Protein AF-A0A959H2W8-F1 (afdb_monomer)

Foldseek 3Di:
DQDDPDPRALQSLLVVLQVCLVVPAQEDEAEDKFQDHPPLVSNLVSLVVCLVSNHAYEYEQFFAQEADDPRGIPDAQWDDDDVCPVVPDDIDGRPRYAYEWEADPDPDPRGGPNRTHDYPVGHDYYDHFFQDWDADPPRDIGGDGD

Nearest PDB structures (foldseek):
  3vv3-assembly1_A  TM=8.328E-01  e=3.385E-08  Pseudoalteromonas sp. SM9913
  2gko-assembly1_A  TM=7.017E-01  e=6.433E-08  Bacillus subtilis
  8jmw-assembly1_A  TM=7.051E-01  e=5.350E-07  Bacillus amyloliquefaciens
  8xj1-assembly1_A  TM=5.667E-01  e=2.959E-01  Kroppenstedtia eburnea
  5xfm-assembly2_B  TM=5.371E-01  e=4.638E-01  Bacteroides thetaiotaomicron

Sequence (146 aa):
RTVPDGDERDKDVAAAIIYAVDNGASVINMSFGKGASPRKDVVDEAVRYALKNDVLIVHAAGNDNKLISDENNFPTDKFEKRGGFLGLFGPKYAENWIEVGALNWKDDETLVAPFSNYSPDFVDVFAPGMAIYSTTPFNGYENQQG

Structure (mmCIF, N/CA/C/O backbone):
data_AF-A0A959H2W8-F1
#
_entry.id   AF-A0A959H2W8-F1
#
loop_
_atom_site.group_PDB
_atom_site.id
_atom_site.type_symbol
_atom_site.label_atom_id
_atom_site.label_alt_id
_atom_site.label_comp_id
_atom_site.label_asym_id
_atom_site.label_entity_id
_atom_site.label_seq_id
_atom_site.pdbx_PDB_ins_code
_atom_site.Cartn_x
_atom_site.Cartn_y
_atom_site.Cartn_z
_atom_site.occupancy
_atom_site.B_iso_or_equiv
_atom_site.auth_seq_id
_atom_site.auth_comp_id
_atom_site.auth_asym_id
_atom_site.auth_atom_id
_atom_site.pdbx_PDB_model_num
ATOM 1 N N . ARG A 1 1 ? -0.456 18.015 0.174 1.00 49.25 1 ARG A N 1
ATOM 2 C CA . ARG A 1 1 ? 0.281 17.142 -0.771 1.00 49.25 1 ARG A CA 1
ATOM 3 C C . ARG A 1 1 ? 1.200 16.276 0.069 1.00 49.25 1 ARG A C 1
ATOM 5 O O . ARG A 1 1 ? 1.970 16.849 0.823 1.00 49.25 1 ARG A O 1
ATOM 12 N N . THR A 1 2 ? 1.056 14.957 -0.010 1.00 56.50 2 THR A N 1
ATOM 13 C CA . THR A 1 2 ? 1.697 14.010 0.919 1.00 56.50 2 THR A CA 1
ATOM 14 C C . THR A 1 2 ? 3.148 13.683 0.538 1.00 56.50 2 THR A C 1
ATOM 16 O O . THR A 1 2 ? 3.906 13.295 1.411 1.00 56.50 2 THR A O 1
ATOM 19 N N . VAL A 1 3 ? 3.562 13.924 -0.720 1.00 54.53 3 VAL A N 1
ATOM 20 C CA . VAL A 1 3 ? 4.969 13.825 -1.180 1.00 54.53 3 VAL A CA 1
ATOM 21 C C . VAL A 1 3 ? 5.220 14.764 -2.377 1.00 54.53 3 VAL A C 1
ATOM 23 O O . VAL A 1 3 ? 4.337 14.888 -3.246 1.00 54.53 3 VAL A O 1
ATOM 26 N N . PRO A 1 4 ? 6.331 15.542 -2.385 1.00 45.78 4 PRO A N 1
ATOM 27 C CA . PRO A 1 4 ? 7.606 15.013 -2.899 1.00 45.78 4 PRO A CA 1
ATOM 28 C C . PRO A 1 4 ? 8.927 15.495 -2.238 1.00 45.78 4 PRO A C 1
ATOM 30 O O . PRO A 1 4 ? 9.963 15.048 -2.690 1.00 45.78 4 PRO A O 1
ATOM 33 N N . ASP A 1 5 ? 8.947 16.346 -1.201 1.00 51.47 5 ASP A N 1
ATOM 34 C CA . ASP A 1 5 ? 10.211 16.826 -0.576 1.00 51.47 5 ASP A CA 1
ATOM 35 C C . ASP A 1 5 ? 10.036 17.119 0.933 1.00 51.47 5 ASP A C 1
ATOM 37 O O . ASP A 1 5 ? 10.346 18.201 1.442 1.00 51.47 5 ASP 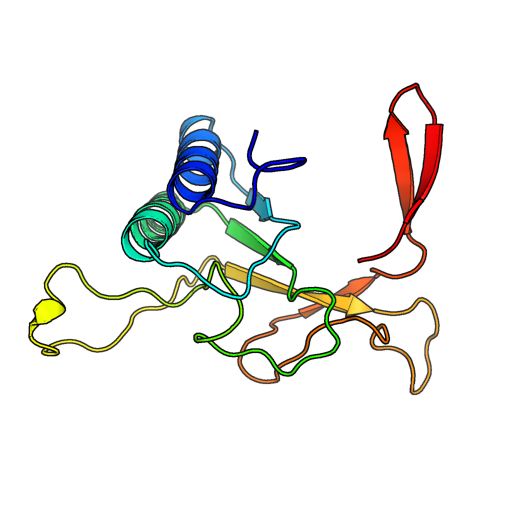A O 1
ATOM 41 N N . GLY A 1 6 ? 9.427 16.179 1.661 1.00 50.50 6 GLY A N 1
ATOM 42 C CA . GLY A 1 6 ? 9.072 16.359 3.071 1.00 50.50 6 GLY A CA 1
ATOM 43 C C . GLY A 1 6 ? 8.408 15.140 3.704 1.00 50.50 6 GLY A C 1
ATOM 44 O O . GLY A 1 6 ? 7.358 15.307 4.323 1.00 50.50 6 GLY A O 1
ATOM 45 N N . ASP A 1 7 ? 9.035 13.976 3.508 1.00 59.25 7 ASP A N 1
ATOM 46 C CA . ASP A 1 7 ? 8.884 12.662 4.159 1.00 59.25 7 ASP A CA 1
ATOM 47 C C . ASP A 1 7 ? 7.569 12.418 4.903 1.00 59.25 7 ASP A C 1
ATOM 49 O O . ASP A 1 7 ? 7.439 12.819 6.062 1.00 59.25 7 ASP A O 1
ATOM 53 N N . GLU A 1 8 ? 6.629 11.760 4.214 1.00 69.81 8 GLU A N 1
ATOM 54 C CA . GLU A 1 8 ? 5.436 11.013 4.656 1.00 69.81 8 GLU A CA 1
ATOM 55 C C . GLU A 1 8 ? 5.044 11.162 6.139 1.00 69.81 8 GLU A C 1
ATOM 57 O O . GLU A 1 8 ? 4.879 10.178 6.875 1.00 69.81 8 GLU A O 1
ATOM 62 N N . ARG A 1 9 ? 4.889 12.394 6.635 1.00 86.81 9 ARG A N 1
ATOM 63 C CA . ARG A 1 9 ? 4.644 12.610 8.065 1.00 86.81 9 ARG A CA 1
ATOM 64 C C . ARG A 1 9 ? 3.293 12.012 8.394 1.00 86.81 9 ARG A C 1
ATOM 66 O O . ARG A 1 9 ? 2.326 12.224 7.669 1.00 86.81 9 ARG A O 1
ATOM 73 N N . ASP A 1 10 ? 3.202 11.334 9.533 1.00 91.00 10 ASP A N 1
ATOM 74 C CA . ASP A 1 10 ? 1.970 10.658 9.959 1.00 91.00 10 ASP A CA 1
ATOM 75 C C . ASP A 1 10 ? 0.739 11.570 9.891 1.00 91.00 10 ASP A C 1
ATOM 77 O O . ASP A 1 10 ? -0.321 11.171 9.422 1.00 91.00 10 ASP A O 1
ATOM 81 N N . LYS A 1 11 ? 0.899 12.841 10.280 1.00 92.25 11 LYS A N 1
ATOM 82 C CA . LYS A 1 11 ? -0.168 13.845 10.206 1.00 92.25 11 LYS A CA 1
ATOM 83 C C . LYS A 1 11 ? -0.639 14.129 8.773 1.00 92.25 11 LYS A C 1
ATOM 85 O O . LYS A 1 11 ? -1.822 14.370 8.566 1.00 92.25 11 LYS A O 1
ATOM 90 N N . ASP A 1 12 ? 0.279 14.139 7.808 1.00 91.94 12 ASP A N 1
ATOM 91 C CA . ASP A 1 12 ? 0.005 14.524 6.424 1.00 91.94 12 ASP A CA 1
ATOM 92 C C . ASP A 1 12 ? -0.616 13.333 5.681 1.00 91.94 12 ASP A C 1
ATOM 94 O O . ASP A 1 12 ? -1.570 13.512 4.925 1.00 91.94 12 ASP A O 1
ATOM 98 N N . VAL A 1 13 ? -0.156 12.112 5.987 1.00 93.62 13 VAL A N 1
ATOM 99 C CA . VAL A 1 13 ? -0.791 10.853 5.566 1.00 93.62 13 VAL A CA 1
ATOM 100 C C . VAL A 1 13 ? -2.222 10.768 6.100 1.00 93.62 13 VAL A C 1
ATOM 102 O O . VAL A 1 13 ? -3.162 10.612 5.322 1.00 93.62 13 VAL A O 1
ATOM 105 N N . ALA A 1 14 ? -2.410 10.946 7.409 1.00 95.38 14 ALA A N 1
ATOM 106 C CA . ALA A 1 14 ? -3.728 10.888 8.034 1.00 95.38 14 ALA A CA 1
ATOM 107 C C . ALA A 1 14 ? -4.692 11.940 7.463 1.00 95.38 14 ALA A C 1
ATOM 109 O O . ALA A 1 14 ? -5.826 11.617 7.111 1.00 95.38 14 ALA A O 1
ATOM 110 N N . ALA A 1 15 ? -4.233 13.188 7.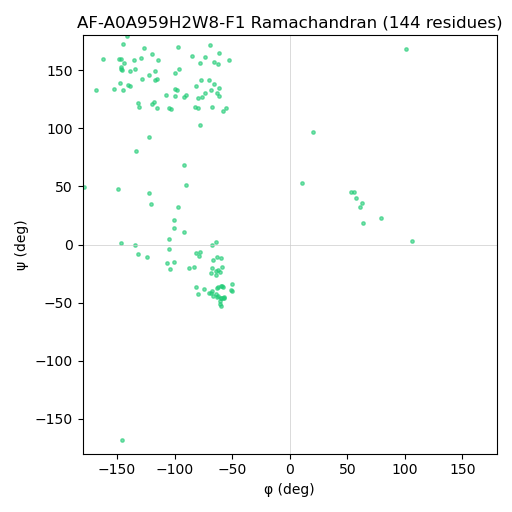314 1.00 96.00 15 ALA A N 1
ATOM 111 C CA . ALA A 1 15 ? -5.040 14.257 6.735 1.00 96.00 15 ALA A CA 1
ATOM 112 C C . ALA A 1 15 ? -5.432 13.968 5.277 1.00 96.00 15 ALA A C 1
ATOM 114 O O . ALA A 1 15 ? -6.550 14.288 4.882 1.00 96.00 15 ALA A O 1
ATOM 115 N N . ALA A 1 16 ? -4.549 13.353 4.484 1.00 96.19 16 ALA A N 1
ATOM 116 C CA . ALA A 1 16 ? -4.847 12.985 3.102 1.00 96.19 16 ALA A CA 1
ATOM 117 C C . ALA A 1 16 ? -5.899 11.871 3.004 1.00 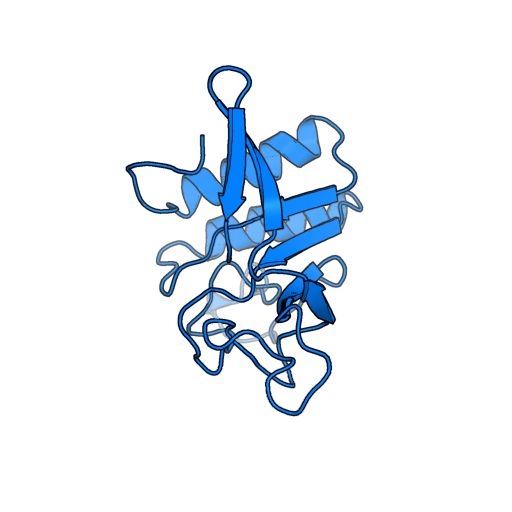96.19 16 ALA A C 1
ATOM 119 O O . ALA A 1 16 ? -6.806 11.977 2.178 1.00 96.19 16 ALA A O 1
ATOM 120 N N . ILE A 1 17 ? -5.815 10.848 3.864 1.00 97.19 17 ILE A N 1
ATOM 121 C CA . ILE A 1 17 ? -6.823 9.780 3.938 1.00 97.19 17 ILE A CA 1
ATOM 122 C C . ILE A 1 17 ? -8.184 10.379 4.305 1.00 97.19 17 ILE A C 1
ATOM 124 O O . ILE A 1 17 ? -9.155 10.171 3.583 1.00 97.19 17 ILE A O 1
ATOM 128 N N . ILE A 1 18 ? -8.249 11.179 5.376 1.00 98.19 18 ILE A N 1
ATOM 129 C CA . ILE A 1 18 ? -9.496 11.829 5.815 1.00 98.19 18 ILE A CA 1
ATOM 130 C C . ILE A 1 18 ? -10.064 12.710 4.700 1.00 98.19 18 ILE A C 1
ATOM 132 O O . ILE A 1 18 ? -11.243 12.604 4.382 1.00 98.19 18 ILE A O 1
ATOM 136 N N . TYR A 1 19 ? -9.221 13.523 4.057 1.00 98.19 19 TYR A N 1
ATOM 137 C CA . TYR A 1 19 ? -9.639 14.366 2.942 1.00 98.19 19 TYR A CA 1
ATOM 138 C C . TYR A 1 19 ? -10.252 13.546 1.801 1.00 98.19 19 TYR A C 1
ATOM 140 O O . TYR A 1 19 ? -11.309 13.914 1.298 1.00 98.19 19 TYR A O 1
ATOM 148 N N . ALA A 1 20 ? -9.628 12.441 1.390 1.00 98.44 20 ALA A N 1
ATOM 149 C CA . ALA A 1 20 ? -10.162 11.609 0.315 1.00 98.44 20 ALA A CA 1
ATOM 150 C C . ALA A 1 20 ? -11.531 11.008 0.681 1.00 98.44 20 ALA A C 1
ATOM 152 O O . ALA A 1 20 ? -12.459 11.083 -0.126 1.00 98.44 20 ALA A O 1
ATOM 153 N N . VAL A 1 21 ? -11.679 10.493 1.908 1.00 98.50 21 VAL A N 1
ATOM 154 C CA . VAL A 1 21 ? -12.956 9.966 2.422 1.00 98.50 21 VAL A CA 1
ATOM 155 C C . VAL A 1 21 ? -14.032 11.056 2.436 1.00 98.50 21 VAL A C 1
ATOM 157 O O . VAL A 1 21 ? -15.116 10.855 1.894 1.00 98.50 21 VAL A O 1
ATOM 160 N N . ASP A 1 22 ? -13.724 12.239 2.975 1.00 98.62 22 ASP A N 1
ATOM 161 C CA . ASP A 1 22 ? -14.667 13.364 3.062 1.00 98.62 22 ASP A CA 1
ATOM 162 C C . ASP A 1 22 ? -15.087 13.899 1.682 1.00 98.62 22 ASP A C 1
ATOM 164 O O . ASP A 1 22 ? -16.157 14.493 1.541 1.00 98.62 22 ASP A O 1
ATOM 168 N N . ASN A 1 23 ? -14.270 13.670 0.649 1.00 98.56 23 ASN A N 1
ATOM 169 C CA . ASN A 1 23 ? -14.584 14.010 -0.740 1.00 98.56 23 ASN A CA 1
ATOM 170 C C . ASN A 1 23 ? -15.267 12.861 -1.507 1.00 98.56 23 ASN A C 1
ATOM 172 O O . ASN A 1 23 ? -15.426 12.950 -2.724 1.00 98.56 23 ASN A O 1
ATOM 176 N N . GLY A 1 24 ? -15.703 11.804 -0.816 1.00 98.19 24 GLY A N 1
ATOM 177 C CA . GLY A 1 24 ? -16.503 10.725 -1.397 1.00 98.19 24 GLY A CA 1
ATOM 178 C C . GLY A 1 24 ? -15.700 9.703 -2.198 1.00 98.19 24 GLY A C 1
ATOM 179 O O . GLY A 1 24 ? -16.261 9.045 -3.074 1.00 98.19 24 GLY A O 1
ATOM 180 N N . ALA A 1 25 ? -14.397 9.568 -1.938 1.00 98.50 25 ALA A N 1
ATOM 181 C CA . ALA A 1 25 ? -13.608 8.501 -2.541 1.00 98.50 25 ALA A CA 1
ATOM 182 C C . ALA A 1 25 ? -14.127 7.130 -2.084 1.00 98.50 25 ALA A C 1
ATOM 184 O O . ALA A 1 25 ? -14.258 6.890 -0.891 1.00 98.50 25 ALA A O 1
ATOM 185 N N . SER A 1 26 ? -14.365 6.215 -3.026 1.00 98.62 26 SER A N 1
ATOM 186 C CA . SER A 1 26 ? -14.623 4.796 -2.723 1.00 98.62 26 SER A CA 1
ATOM 187 C C . SER A 1 26 ? -13.335 3.975 -2.631 1.00 98.62 26 SER A C 1
ATOM 189 O O . SER A 1 26 ? -13.331 2.893 -2.055 1.00 98.62 26 SER A O 1
ATOM 191 N N . VAL A 1 27 ? -12.242 4.483 -3.215 1.00 98.62 27 VAL A N 1
ATOM 192 C CA . VAL A 1 27 ? -10.918 3.850 -3.222 1.00 98.62 27 VAL A CA 1
ATOM 193 C C . VAL A 1 27 ? -9.840 4.918 -3.036 1.00 98.62 27 VAL A C 1
ATOM 195 O O . VAL A 1 27 ? -9.901 5.977 -3.664 1.00 98.62 27 VAL A O 1
ATOM 198 N N . ILE A 1 28 ? -8.835 4.631 -2.212 1.00 98.56 28 ILE A N 1
ATOM 199 C CA . ILE A 1 28 ? -7.640 5.452 -2.000 1.00 98.56 28 ILE A CA 1
ATOM 200 C C . ILE A 1 28 ? -6.417 4.627 -2.396 1.00 98.56 28 ILE A C 1
ATOM 202 O O . ILE A 1 28 ? -6.166 3.579 -1.812 1.00 98.56 28 ILE A O 1
ATOM 206 N N . ASN A 1 29 ? -5.637 5.117 -3.361 1.00 97.56 29 ASN A N 1
ATOM 207 C CA . ASN A 1 29 ? -4.364 4.512 -3.757 1.00 97.56 29 ASN A CA 1
ATOM 208 C C . ASN A 1 29 ? -3.186 5.257 -3.111 1.00 97.56 29 ASN A C 1
ATOM 210 O O . ASN A 1 29 ? -3.060 6.476 -3.262 1.00 97.56 29 ASN A O 1
ATOM 214 N N . MET A 1 30 ? -2.298 4.520 -2.451 1.00 95.62 30 MET A N 1
ATOM 215 C CA . MET A 1 30 ? -1.140 5.032 -1.724 1.00 95.62 30 MET A CA 1
ATOM 216 C C . MET A 1 30 ? 0.148 4.410 -2.269 1.00 95.62 30 MET A C 1
ATOM 218 O O . MET A 1 30 ? 0.592 3.355 -1.831 1.00 95.62 30 MET A O 1
ATOM 222 N N . SER A 1 31 ? 0.765 5.097 -3.230 1.00 93.12 31 SER A N 1
ATOM 223 C CA . SER A 1 31 ? 2.060 4.718 -3.817 1.00 93.12 31 SER A CA 1
ATOM 224 C C . SER A 1 31 ? 3.232 5.347 -3.051 1.00 93.12 31 SER A C 1
ATOM 226 O O . SER A 1 31 ? 4.063 6.046 -3.626 1.00 93.12 31 SER A O 1
ATOM 228 N N . PHE A 1 32 ? 3.243 5.174 -1.734 1.00 90.69 32 PHE A N 1
ATOM 229 C CA . PHE A 1 32 ? 4.319 5.582 -0.829 1.00 90.69 32 PHE A CA 1
ATOM 230 C C . PHE A 1 32 ? 4.360 4.593 0.331 1.00 90.69 32 PHE A C 1
ATOM 232 O O . PHE A 1 32 ? 3.350 3.963 0.605 1.00 90.69 32 PHE A O 1
ATOM 239 N N . GLY A 1 33 ? 5.484 4.514 1.036 1.00 89.25 33 GLY A N 1
ATOM 240 C CA . GLY A 1 33 ? 5.637 3.707 2.242 1.00 89.25 33 GLY A CA 1
ATOM 241 C C . GLY A 1 33 ? 6.863 4.173 3.019 1.00 89.25 33 GLY A C 1
ATOM 242 O O . GLY A 1 33 ? 7.730 4.856 2.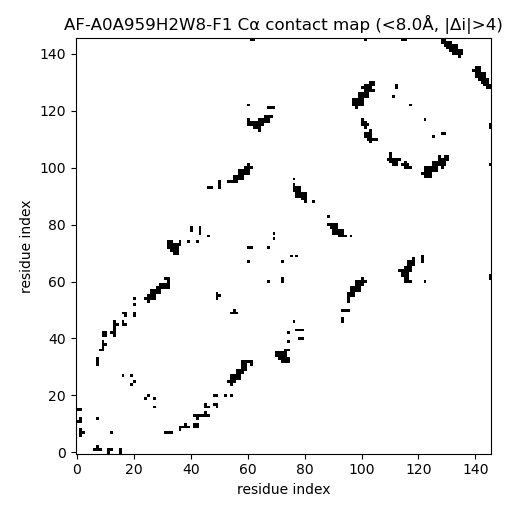470 1.00 89.25 33 GLY A O 1
ATOM 243 N N . LYS A 1 34 ? 6.937 3.853 4.310 1.00 89.25 34 LYS A N 1
ATOM 244 C CA . LYS A 1 34 ? 8.056 4.260 5.172 1.00 89.25 34 LYS A CA 1
ATOM 245 C C . LYS A 1 34 ? 8.379 3.221 6.235 1.00 89.25 34 LYS A C 1
ATOM 247 O O . LYS A 1 34 ? 7.495 2.560 6.762 1.00 89.25 34 LYS A O 1
ATOM 252 N N . GLY A 1 35 ? 9.645 3.168 6.642 1.00 89.31 35 GLY A N 1
ATOM 253 C CA . GLY A 1 35 ? 10.107 2.243 7.681 1.00 89.31 35 GLY A CA 1
ATOM 254 C C . GLY A 1 35 ? 9.789 2.653 9.123 1.00 89.31 35 GLY A C 1
ATOM 255 O O . GLY A 1 35 ? 10.079 1.895 10.042 1.00 89.31 35 GLY A O 1
ATOM 256 N N . ALA A 1 36 ? 9.238 3.851 9.357 1.00 89.00 36 ALA A N 1
ATOM 257 C CA . ALA A 1 36 ? 8.945 4.343 10.704 1.00 89.00 36 ALA A CA 1
ATOM 258 C C . ALA A 1 36 ? 7.706 5.248 10.757 1.00 89.00 36 ALA A C 1
ATOM 260 O O . ALA A 1 36 ? 7.525 6.143 9.932 1.00 89.00 36 ALA A O 1
ATOM 261 N N . SER A 1 37 ? 6.886 5.071 11.793 1.00 90.12 37 SER A N 1
ATOM 262 C CA . SER A 1 37 ? 5.669 5.852 12.036 1.00 90.12 37 SER A CA 1
ATOM 263 C C . SER A 1 37 ? 5.606 6.293 13.509 1.00 90.12 37 SER A C 1
ATOM 265 O O . SER A 1 37 ? 4.954 5.653 14.334 1.00 90.12 37 SER A O 1
ATOM 267 N N . PRO A 1 38 ? 6.326 7.365 13.902 1.00 89.81 38 PRO A N 1
ATOM 268 C CA . PRO A 1 38 ? 6.387 7.810 15.300 1.00 89.81 38 PRO A CA 1
ATOM 269 C C . PRO A 1 38 ? 5.028 8.248 15.865 1.00 89.81 38 PRO A C 1
ATOM 271 O O . PRO A 1 38 ? 4.844 8.272 17.081 1.00 89.81 38 PRO A O 1
ATOM 274 N N . ARG A 1 39 ? 4.080 8.617 14.998 1.00 9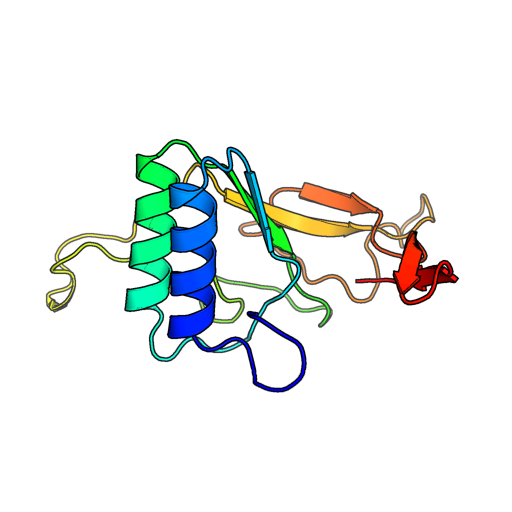0.94 39 ARG A N 1
ATOM 275 C CA . ARG A 1 39 ? 2.694 8.968 15.329 1.00 90.94 39 ARG A CA 1
ATOM 276 C C . ARG A 1 39 ? 1.705 8.072 14.585 1.00 90.94 39 ARG A C 1
ATOM 278 O O . ARG A 1 39 ? 0.702 8.551 14.051 1.00 90.94 39 ARG A O 1
ATOM 285 N N . LYS A 1 40 ? 1.990 6.765 14.572 1.00 90.38 40 LYS A N 1
ATOM 286 C CA . LYS A 1 40 ? 1.128 5.727 13.987 1.00 90.38 40 LYS A CA 1
ATOM 287 C C . LYS A 1 40 ? -0.320 5.822 14.462 1.00 90.38 40 LYS A C 1
ATOM 289 O O . LYS A 1 40 ? -1.233 5.623 13.675 1.00 90.38 40 LYS A O 1
ATOM 294 N N . ASP A 1 41 ? -0.535 6.229 15.713 1.00 91.50 41 ASP A N 1
ATOM 295 C CA . ASP A 1 41 ? -1.858 6.446 16.304 1.00 91.50 41 ASP A CA 1
ATOM 296 C C . ASP A 1 41 ? -2.773 7.346 15.456 1.00 91.50 41 ASP A C 1
ATOM 298 O O . ASP A 1 41 ? -3.967 7.065 15.330 1.00 91.50 41 ASP A O 1
ATOM 302 N N . VAL A 1 42 ? -2.211 8.397 14.850 1.00 92.94 42 VAL A N 1
ATOM 303 C CA . VAL A 1 42 ? -2.956 9.363 14.028 1.00 92.94 42 VAL A CA 1
ATOM 304 C C . VAL A 1 42 ? -3.316 8.764 12.669 1.00 92.94 42 VAL A C 1
ATOM 306 O O . VAL A 1 42 ? -4.417 8.982 12.168 1.00 92.94 42 VAL A O 1
ATOM 309 N N . VAL A 1 43 ? -2.411 7.979 12.081 1.00 94.44 43 VAL A N 1
ATOM 310 C CA . VAL A 1 43 ? -2.664 7.290 10.807 1.00 94.44 43 VAL A CA 1
ATOM 311 C C . VAL A 1 43 ? -3.688 6.176 11.001 1.00 94.44 43 VAL A C 1
ATOM 313 O O . VAL A 1 43 ? -4.637 6.080 10.231 1.00 94.44 43 VAL A O 1
ATOM 316 N N . ASP A 1 44 ? -3.581 5.421 12.092 1.00 94.00 44 ASP A N 1
ATOM 317 C CA . ASP A 1 44 ? -4.542 4.387 12.477 1.00 94.00 44 ASP A CA 1
ATOM 318 C C . ASP A 1 44 ? -5.954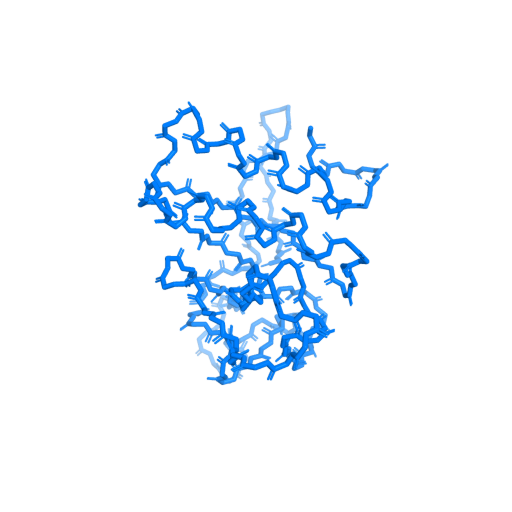 4.960 12.671 1.00 94.00 44 ASP A C 1
ATOM 320 O O . ASP A 1 44 ? -6.952 4.303 12.377 1.00 94.00 44 ASP A O 1
ATOM 324 N N . GLU A 1 45 ? -6.083 6.183 13.195 1.00 94.50 45 GLU A N 1
ATOM 325 C CA . GLU A 1 45 ? -7.378 6.872 13.280 1.00 94.50 45 GLU A CA 1
ATOM 326 C C . GLU A 1 45 ? -7.960 7.174 11.901 1.00 94.50 45 GLU A C 1
ATOM 328 O O . GLU A 1 45 ? -9.143 6.907 11.678 1.00 94.50 45 GLU A O 1
ATOM 333 N N . ALA A 1 46 ? -7.132 7.623 10.960 1.00 96.06 46 ALA A N 1
ATOM 334 C CA . ALA A 1 46 ? -7.556 7.863 9.588 1.00 96.06 46 ALA A CA 1
ATOM 335 C C . ALA A 1 46 ? -7.917 6.566 8.838 1.00 96.06 46 ALA A C 1
ATOM 337 O O . ALA A 1 46 ? -8.938 6.525 8.153 1.00 96.06 46 ALA A O 1
ATOM 338 N N . VAL A 1 47 ? -7.157 5.481 9.020 1.00 96.25 47 VAL A N 1
ATOM 339 C CA . VAL A 1 47 ? -7.472 4.161 8.440 1.00 96.25 47 VAL A CA 1
ATOM 340 C C . VAL A 1 47 ? -8.797 3.627 8.992 1.00 96.25 47 VAL A C 1
ATOM 342 O O . VAL A 1 47 ? -9.668 3.215 8.226 1.00 96.25 47 VAL A O 1
ATOM 345 N N . ARG A 1 48 ? -9.022 3.719 10.312 1.00 95.25 48 A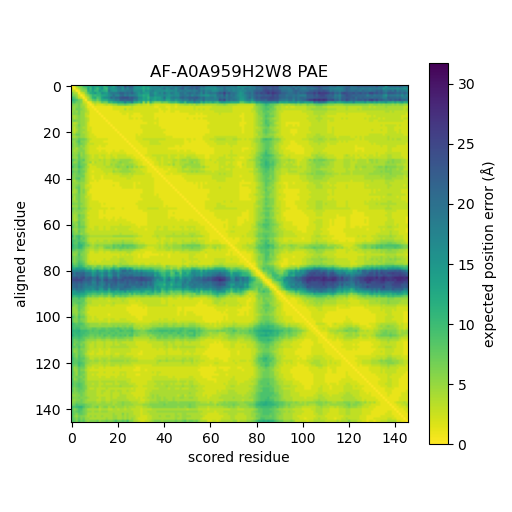RG A N 1
ATOM 346 C CA . ARG A 1 48 ? -10.323 3.368 10.916 1.00 95.25 48 ARG A CA 1
ATOM 347 C C . ARG A 1 48 ? -11.465 4.223 10.368 1.00 95.25 48 ARG A C 1
ATOM 349 O O . ARG A 1 48 ? -12.586 3.729 10.249 1.00 95.25 48 ARG A O 1
ATOM 356 N N . TYR A 1 49 ? -11.207 5.497 10.076 1.00 96.88 49 TYR A N 1
ATOM 357 C CA . TYR A 1 49 ? -12.197 6.387 9.479 1.00 96.88 49 TYR A CA 1
ATOM 358 C C . TYR A 1 49 ? -12.564 5.956 8.055 1.00 96.88 49 TYR A C 1
ATOM 360 O O . TYR A 1 49 ? -13.753 5.872 7.752 1.00 96.88 49 TYR A O 1
ATOM 368 N N . ALA A 1 50 ? -11.584 5.602 7.222 1.00 97.94 50 ALA A N 1
ATOM 369 C CA . ALA A 1 50 ? -11.829 5.035 5.895 1.00 97.94 50 ALA A CA 1
ATOM 370 C C . ALA A 1 50 ? -12.629 3.723 5.967 1.00 97.94 50 ALA A C 1
ATOM 372 O O . ALA A 1 50 ? -13.646 3.597 5.288 1.00 97.94 50 ALA A O 1
ATOM 373 N N . LEU A 1 51 ? -12.254 2.804 6.868 1.00 96.50 51 LEU A N 1
ATOM 374 C CA . LEU A 1 51 ? -12.980 1.546 7.093 1.00 96.50 51 LEU A CA 1
ATOM 375 C C . LEU A 1 51 ? -14.445 1.783 7.475 1.00 96.50 51 LEU A C 1
ATOM 377 O O . LEU A 1 51 ? -15.347 1.147 6.940 1.00 96.50 51 LEU A O 1
ATOM 381 N N . LYS A 1 52 ? -14.708 2.724 8.388 1.00 97.00 52 LYS A N 1
ATOM 382 C CA . LYS A 1 52 ? -16.077 3.046 8.821 1.00 97.00 52 LYS A CA 1
ATOM 383 C C . LYS A 1 52 ? -16.943 3.612 7.685 1.00 97.00 52 LYS A C 1
ATOM 385 O O . LYS A 1 52 ? -18.164 3.497 7.758 1.00 97.00 52 LYS A O 1
ATOM 390 N N . ASN A 1 53 ? -16.323 4.238 6.688 1.00 98.25 53 ASN A N 1
ATOM 391 C CA . ASN A 1 53 ? -16.998 4.841 5.542 1.00 98.25 53 ASN A CA 1
ATOM 392 C C . ASN A 1 53 ? -16.945 3.957 4.281 1.00 98.25 53 ASN A C 1
ATOM 394 O O . ASN A 1 53 ? -17.250 4.457 3.205 1.00 98.25 53 ASN A O 1
ATOM 398 N N . ASP A 1 54 ? -16.589 2.671 4.411 1.00 97.81 54 ASP A N 1
ATOM 399 C CA . ASP A 1 54 ? -16.557 1.702 3.302 1.00 97.81 54 ASP A CA 1
ATOM 400 C C . ASP A 1 54 ? -15.645 2.132 2.135 1.00 97.81 54 ASP A C 1
ATOM 402 O O . ASP A 1 54 ? -15.976 2.004 0.957 1.00 97.81 54 ASP A O 1
ATOM 406 N N . VAL A 1 55 ? -14.482 2.701 2.470 1.00 98.69 55 VAL A N 1
ATOM 407 C CA . VAL A 1 55 ? -13.495 3.172 1.488 1.00 98.69 55 VAL A CA 1
ATOM 408 C C . VAL A 1 55 ? -12.339 2.188 1.403 1.00 98.69 55 VAL A C 1
ATOM 410 O O . VAL A 1 55 ? -11.610 2.032 2.376 1.00 98.69 55 VAL A O 1
ATOM 413 N N . LEU A 1 56 ? -12.123 1.560 0.249 1.00 98.62 56 LEU A N 1
ATOM 414 C CA . LEU A 1 56 ? -10.995 0.648 0.029 1.00 98.62 56 LEU A CA 1
ATOM 415 C C . LEU A 1 56 ? -9.665 1.413 0.034 1.00 98.62 56 LEU A C 1
ATOM 417 O O . LEU A 1 56 ? -9.522 2.428 -0.646 1.00 98.62 56 LEU A O 1
ATOM 421 N N . ILE A 1 57 ? -8.671 0.904 0.750 1.00 98.50 57 ILE A N 1
ATOM 422 C CA . ILE A 1 57 ? -7.303 1.414 0.732 1.00 98.50 57 ILE A CA 1
ATOM 423 C C . ILE A 1 57 ? -6.414 0.421 -0.016 1.00 98.50 57 ILE A C 1
ATOM 425 O O . ILE A 1 57 ? -6.408 -0.766 0.291 1.00 98.50 57 ILE A O 1
ATOM 429 N N . VAL A 1 58 ? -5.651 0.921 -0.985 1.00 98.56 58 VAL A N 1
ATOM 430 C CA . VAL A 1 58 ? -4.654 0.158 -1.741 1.00 98.56 58 VAL A CA 1
ATOM 431 C C . VAL A 1 58 ? -3.290 0.780 -1.484 1.00 98.56 58 VAL A C 1
ATOM 433 O O . VAL A 1 58 ? -3.111 1.976 -1.723 1.00 98.56 58 VAL A O 1
ATOM 436 N N . HIS A 1 59 ? -2.339 -0.004 -0.991 1.00 97.50 59 HIS A N 1
ATOM 437 C CA . HIS A 1 59 ? -1.015 0.463 -0.586 1.00 97.50 59 HIS A CA 1
ATOM 438 C C . HIS A 1 59 ? 0.085 -0.373 -1.245 1.00 97.50 59 HIS A C 1
ATOM 440 O O . HIS A 1 59 ? -0.077 -1.573 -1.462 1.00 97.50 59 HIS A O 1
ATOM 446 N N . ALA A 1 60 ? 1.185 0.275 -1.627 1.00 97.25 60 ALA A N 1
ATOM 447 C CA . ALA A 1 60 ? 2.321 -0.408 -2.233 1.00 97.25 60 ALA A CA 1
ATOM 448 C C . ALA A 1 60 ? 3.214 -1.048 -1.158 1.00 97.25 60 ALA A C 1
ATOM 450 O O . ALA A 1 60 ? 3.587 -0.383 -0.194 1.00 97.25 60 ALA A O 1
ATOM 451 N N . ALA A 1 61 ? 3.655 -2.287 -1.394 1.00 97.19 61 ALA A N 1
ATOM 452 C CA . ALA A 1 61 ? 4.522 -3.041 -0.480 1.00 97.19 61 ALA A CA 1
ATOM 453 C C . ALA A 1 61 ? 5.878 -2.365 -0.205 1.00 97.19 61 ALA A C 1
ATOM 455 O O . ALA A 1 61 ? 6.526 -2.640 0.809 1.00 97.19 61 ALA A O 1
ATOM 456 N N . GLY A 1 62 ? 6.331 -1.499 -1.116 1.00 95.69 62 GLY A N 1
ATOM 457 C CA . GLY A 1 62 ? 7.616 -0.806 -1.062 1.00 95.69 62 GLY A CA 1
ATOM 458 C C . GLY A 1 62 ? 8.684 -1.428 -1.967 1.00 95.69 62 GLY A C 1
ATOM 459 O O . GLY A 1 62 ? 8.524 -2.529 -2.493 1.00 95.69 62 GLY A O 1
ATOM 460 N N . ASN A 1 63 ? 9.786 -0.695 -2.149 1.00 95.88 63 ASN A N 1
ATOM 461 C CA . ASN A 1 63 ? 10.754 -0.907 -3.234 1.00 95.88 63 ASN A CA 1
ATOM 462 C C . ASN A 1 63 ? 12.180 -1.210 -2.734 1.00 95.88 63 ASN A C 1
ATOM 464 O O . ASN A 1 63 ? 13.169 -0.794 -3.341 1.00 95.88 63 ASN A O 1
ATOM 468 N N . ASP A 1 64 ? 12.291 -1.918 -1.608 1.00 95.38 64 ASP A N 1
ATOM 469 C CA . ASP A 1 64 ? 13.555 -2.212 -0.925 1.00 95.38 64 ASP A CA 1
ATOM 470 C C . ASP A 1 64 ? 14.057 -3.658 -1.097 1.00 95.38 64 ASP A C 1
ATOM 472 O O . ASP A 1 64 ? 15.139 -3.980 -0.599 1.00 95.38 64 ASP A O 1
ATOM 476 N N . ASN A 1 65 ? 13.296 -4.534 -1.763 1.00 96.38 65 ASN A N 1
ATOM 477 C CA . ASN A 1 65 ? 13.534 -5.983 -1.812 1.00 96.38 65 ASN A CA 1
ATOM 478 C C . ASN A 1 65 ? 13.676 -6.616 -0.413 1.00 96.38 65 ASN A C 1
ATOM 480 O O . ASN A 1 65 ? 14.603 -7.385 -0.130 1.00 96.38 65 ASN A O 1
ATOM 484 N N . LYS A 1 66 ? 12.781 -6.245 0.505 1.00 95.88 66 LYS A N 1
ATOM 485 C CA . LYS A 1 66 ? 12.782 -6.718 1.894 1.00 95.88 66 LYS A CA 1
ATOM 486 C C . LYS A 1 66 ? 11.526 -7.515 2.218 1.00 95.88 66 LYS A C 1
ATOM 488 O O . LYS A 1 66 ? 10.440 -7.239 1.710 1.00 95.88 66 LYS A O 1
ATOM 493 N N . LEU A 1 67 ? 11.698 -8.464 3.138 1.00 96.62 67 LEU A N 1
ATOM 494 C CA . LEU A 1 67 ? 10.588 -9.087 3.845 1.00 96.62 67 LEU A CA 1
ATOM 495 C C . LEU A 1 67 ? 9.932 -8.039 4.756 1.00 96.62 67 LEU A C 1
ATOM 497 O O . LEU A 1 67 ? 10.593 -7.509 5.658 1.00 96.62 67 LEU A O 1
ATOM 501 N N . I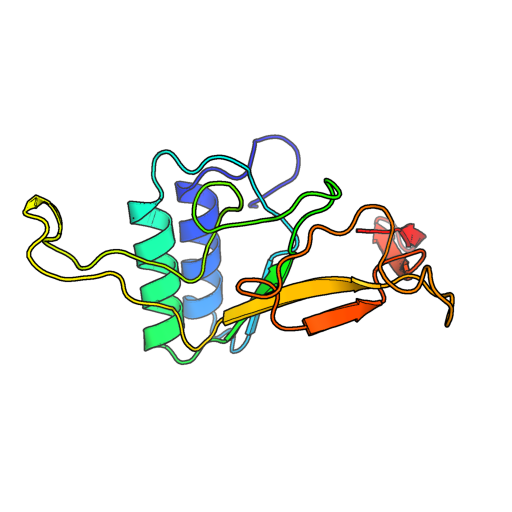LE A 1 68 ? 8.656 -7.743 4.519 1.00 95.69 68 ILE A N 1
ATOM 502 C CA . ILE A 1 68 ? 7.903 -6.767 5.317 1.00 95.69 68 ILE A CA 1
ATOM 503 C C . ILE A 1 68 ? 7.073 -7.426 6.420 1.00 95.69 68 ILE A C 1
ATOM 505 O O . ILE A 1 68 ? 6.623 -8.570 6.297 1.00 95.69 68 ILE A O 1
ATOM 509 N N . SER A 1 69 ? 6.884 -6.668 7.496 1.00 91.81 69 SER A N 1
ATOM 510 C CA . SER A 1 69 ? 6.016 -6.959 8.633 1.00 91.81 69 SER A CA 1
ATOM 511 C C . SER A 1 69 ? 5.314 -5.683 9.108 1.00 91.81 69 SER A C 1
ATOM 513 O O . SER A 1 69 ? 5.561 -4.582 8.611 1.00 91.81 69 SER A O 1
ATOM 515 N N . ASP A 1 70 ? 4.486 -5.810 10.140 1.00 84.0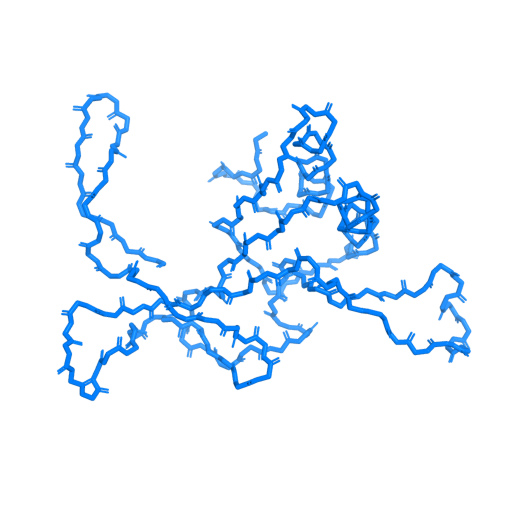0 70 ASP A N 1
ATOM 516 C CA . ASP A 1 70 ? 3.810 -4.699 10.814 1.00 84.00 70 ASP A CA 1
ATOM 517 C C . ASP A 1 70 ? 4.740 -3.751 11.597 1.00 84.00 70 ASP A C 1
ATOM 519 O O . ASP A 1 70 ? 4.272 -2.772 12.187 1.00 84.00 70 ASP A O 1
ATOM 523 N N . GLU A 1 71 ? 6.046 -4.022 11.611 1.00 86.62 71 GLU A N 1
ATOM 524 C CA . GLU A 1 71 ? 7.049 -3.229 12.326 1.00 86.62 71 GLU A CA 1
ATOM 525 C C . GLU A 1 71 ? 7.925 -2.375 11.403 1.00 86.62 71 GLU A C 1
ATOM 527 O O . GLU A 1 71 ? 8.617 -1.478 11.890 1.00 86.62 71 GLU A O 1
ATOM 532 N N . ASN A 1 72 ? 7.937 -2.647 10.094 1.00 89.81 72 ASN A N 1
ATOM 533 C CA . ASN A 1 72 ? 8.940 -2.087 9.182 1.00 89.81 72 ASN A CA 1
ATOM 534 C C . ASN A 1 72 ? 8.392 -1.534 7.857 1.00 89.81 72 ASN A C 1
ATOM 536 O O . ASN A 1 72 ? 9.180 -1.025 7.060 1.00 89.81 72 ASN A O 1
ATOM 540 N N . ASN A 1 73 ? 7.082 -1.601 7.631 1.00 92.88 73 ASN A N 1
ATOM 541 C CA . ASN A 1 73 ? 6.409 -0.986 6.494 1.00 92.88 73 ASN A CA 1
ATOM 542 C C . ASN A 1 73 ? 5.202 -0.223 7.027 1.00 92.88 73 ASN A C 1
ATOM 544 O O . ASN A 1 73 ? 4.390 -0.811 7.721 1.00 92.88 73 ASN A O 1
ATOM 548 N N . PHE A 1 74 ? 5.106 1.079 6.781 1.00 93.38 74 PHE A N 1
ATOM 549 C CA . PHE A 1 74 ? 3.996 1.907 7.244 1.00 93.38 74 PHE A CA 1
ATOM 550 C C . PHE A 1 74 ? 3.495 2.819 6.123 1.00 93.38 74 PHE A C 1
ATOM 552 O O . PHE A 1 74 ? 4.317 3.314 5.348 1.00 93.38 74 PHE A O 1
ATOM 559 N N . PRO A 1 75 ? 2.202 3.186 6.120 1.00 94.00 75 PRO A N 1
ATOM 560 C CA . PRO A 1 75 ? 1.127 2.693 6.998 1.00 94.00 75 PRO A CA 1
ATOM 561 C C . PRO A 1 75 ? 0.851 1.183 6.880 1.00 94.00 75 PRO A C 1
ATOM 563 O O . PRO A 1 75 ? 1.319 0.541 5.953 1.00 94.00 75 PRO A O 1
ATOM 566 N N . THR A 1 76 ? 0.116 0.631 7.851 1.00 93.06 76 THR A N 1
ATOM 567 C CA . THR A 1 76 ? -0.304 -0.781 7.870 1.00 93.06 76 THR A CA 1
ATOM 568 C C . THR A 1 76 ? -1.799 -0.902 8.115 1.00 93.06 76 THR A C 1
ATOM 570 O O . THR A 1 76 ? -2.429 0.005 8.668 1.00 93.06 76 THR A O 1
ATOM 573 N N . ASP A 1 77 ? -2.350 -2.056 7.760 1.00 93.50 77 ASP A N 1
ATOM 574 C CA . ASP A 1 77 ? -3.723 -2.458 8.052 1.00 93.50 77 ASP A CA 1
ATOM 575 C C . ASP A 1 77 ? -3.968 -2.720 9.554 1.00 93.50 77 ASP A C 1
ATOM 577 O O . ASP A 1 77 ? -5.092 -2.587 10.040 1.00 93.50 77 ASP A O 1
ATOM 581 N N . LYS A 1 78 ? -2.923 -3.053 10.317 1.00 91.56 78 LYS A N 1
ATOM 582 C CA . LYS A 1 78 ? -2.985 -3.313 11.760 1.00 91.56 78 LYS A CA 1
ATOM 583 C C . LYS A 1 78 ? -3.098 -2.022 12.569 1.00 91.56 78 LYS A C 1
ATOM 585 O O . LYS A 1 78 ? -2.217 -1.172 12.507 1.00 91.56 78 LYS A O 1
ATOM 590 N N . PHE A 1 79 ? -4.084 -1.916 13.455 1.00 86.69 79 PHE A N 1
ATOM 591 C CA . PHE A 1 79 ? -4.218 -0.808 14.404 1.00 86.69 79 PHE A CA 1
ATOM 592 C C . PHE A 1 79 ? -4.658 -1.246 15.806 1.00 86.69 79 PHE A C 1
ATOM 594 O O . PHE A 1 79 ? -5.438 -2.182 16.000 1.00 86.69 79 PHE A O 1
ATOM 601 N N . GLU A 1 80 ? -4.204 -0.497 16.811 1.00 75.00 80 GLU A N 1
ATOM 602 C CA . GLU A 1 80 ? -4.540 -0.737 18.220 1.00 75.00 80 GLU A CA 1
ATOM 603 C C . GLU A 1 80 ? -5.949 -0.239 18.582 1.00 75.00 80 GLU A C 1
ATOM 605 O O . GLU A 1 80 ? -6.503 0.674 17.954 1.00 75.00 80 GLU A O 1
ATOM 610 N N . LYS A 1 81 ? -6.555 -0.802 19.633 1.00 66.62 81 LYS A N 1
ATOM 611 C CA . LYS A 1 81 ? -7.848 -0.320 20.151 1.00 66.62 81 LYS A CA 1
ATOM 612 C C . LYS A 1 81 ? -7.644 0.961 20.973 1.00 66.62 81 LYS A C 1
ATOM 614 O O . LYS A 1 81 ? -6.706 1.068 21.763 1.00 66.62 81 LYS A O 1
ATOM 619 N N . ARG A 1 82 ? -8.570 1.924 20.871 1.00 59.31 82 ARG A N 1
ATOM 620 C CA . ARG A 1 82 ? -8.594 3.102 21.761 1.00 59.31 82 ARG A CA 1
ATOM 621 C C . ARG A 1 82 ? -8.698 2.615 23.219 1.00 59.31 82 ARG A C 1
ATOM 623 O O . ARG A 1 82 ? -9.687 1.980 23.572 1.00 59.31 82 ARG A O 1
ATOM 630 N N . GLY A 1 83 ? -7.666 2.867 24.032 1.00 54.81 83 GLY A N 1
ATOM 631 C CA . GLY A 1 83 ? -7.538 2.340 25.404 1.00 54.81 83 GLY A CA 1
ATOM 632 C C . GLY A 1 83 ? -6.506 1.214 25.592 1.00 54.81 83 GLY A C 1
ATOM 633 O O . GLY A 1 83 ? -6.345 0.731 26.709 1.00 54.81 83 GLY A O 1
ATOM 634 N N . GLY A 1 84 ? -5.769 0.833 24.542 1.00 53.62 84 GLY A N 1
ATOM 635 C CA . GLY A 1 84 ? -4.705 -0.185 24.570 1.00 53.62 84 GLY A CA 1
ATOM 636 C C . GLY A 1 84 ? -3.477 0.135 25.435 1.00 53.62 84 GLY A C 1
ATOM 637 O O . GLY A 1 84 ? -2.583 -0.695 25.529 1.00 53.62 84 GLY A O 1
ATOM 638 N N . PHE A 1 85 ? -3.441 1.276 26.138 1.00 53.50 85 PHE A N 1
ATOM 639 C CA . PHE A 1 85 ? -2.361 1.619 27.077 1.00 53.50 85 PHE A CA 1
ATOM 640 C C . PHE A 1 85 ? -2.186 0.583 28.211 1.00 53.50 85 PHE A C 1
ATOM 642 O O . PHE A 1 85 ? -1.123 0.518 28.815 1.00 53.50 85 PHE A O 1
ATOM 649 N N . LEU A 1 86 ? -3.201 -0.254 28.482 1.00 57.12 86 LEU A N 1
ATOM 650 C CA . LEU A 1 86 ? -3.120 -1.369 29.440 1.00 57.12 86 LEU A CA 1
ATOM 651 C C . LEU A 1 86 ? -3.016 -2.773 28.799 1.00 57.12 86 LEU A C 1
ATOM 653 O O . LEU A 1 86 ? -3.063 -3.759 29.528 1.00 57.12 86 LEU A O 1
ATOM 657 N N . GLY A 1 87 ? -2.917 -2.911 27.469 1.00 56.97 87 GLY A N 1
ATOM 658 C CA . GLY A 1 87 ? -2.732 -4.223 26.816 1.00 56.97 87 GLY A CA 1
ATOM 659 C C . GLY A 1 87 ? -3.881 -5.235 26.991 1.00 56.97 87 GLY A C 1
ATOM 660 O O . GLY A 1 87 ? -3.689 -6.429 26.793 1.00 56.97 87 GLY A O 1
ATOM 661 N N . LEU A 1 88 ? -5.082 -4.784 27.372 1.00 60.41 88 LEU A N 1
ATOM 662 C CA . LEU A 1 88 ? -6.234 -5.655 27.668 1.00 60.41 88 LEU A CA 1
ATOM 663 C C . LEU A 1 88 ? -6.975 -6.188 26.427 1.00 60.41 88 LEU A C 1
ATOM 665 O O . LEU A 1 88 ? -7.841 -7.050 26.564 1.00 60.41 88 LEU A O 1
ATOM 669 N N . PHE A 1 89 ? -6.677 -5.685 25.227 1.00 66.69 89 PHE A N 1
ATOM 670 C CA . PHE A 1 89 ? -7.321 -6.106 23.980 1.00 66.69 89 PHE A CA 1
ATOM 671 C C . PHE A 1 89 ? -6.275 -6.218 22.869 1.00 66.69 89 PHE A C 1
ATOM 673 O O . PHE A 1 89 ? -5.436 -5.333 22.752 1.00 66.69 89 PHE A O 1
ATOM 680 N N . GLY A 1 90 ? -6.342 -7.294 22.078 1.00 67.62 90 GLY A N 1
ATOM 681 C CA . GLY A 1 90 ? -5.441 -7.522 20.945 1.00 67.62 90 GLY A CA 1
ATOM 682 C C . GLY A 1 90 ? -5.664 -6.558 19.768 1.00 67.62 90 GLY A C 1
ATOM 683 O O . GLY A 1 90 ? -6.650 -5.806 19.764 1.00 67.62 90 GLY A O 1
ATOM 684 N N . PRO A 1 91 ? -4.766 -6.598 18.768 1.00 77.75 91 PRO A N 1
ATOM 685 C CA . PRO A 1 91 ? -4.815 -5.714 17.610 1.00 77.75 91 PRO A CA 1
ATOM 686 C C . PRO A 1 91 ? -6.048 -5.977 16.738 1.00 77.75 91 PRO A C 1
ATOM 688 O O . PRO A 1 91 ? -6.638 -7.060 16.761 1.00 77.75 91 PRO A O 1
ATOM 691 N N . LYS A 1 92 ? -6.435 -4.967 15.956 1.00 86.00 92 LYS A N 1
ATOM 692 C CA . LYS A 1 92 ? -7.415 -5.085 14.873 1.00 86.00 92 LYS A CA 1
ATOM 693 C C . LYS A 1 92 ? -6.742 -4.838 13.530 1.00 86.00 92 LYS A C 1
ATOM 695 O O . LYS A 1 92 ? -5.708 -4.184 13.488 1.00 86.00 92 LYS A O 1
ATOM 700 N N . TYR A 1 93 ? -7.374 -5.320 12.469 1.00 91.44 93 TYR A N 1
ATOM 701 C CA . TYR A 1 93 ? -6.912 -5.177 11.095 1.00 91.44 93 TYR A CA 1
ATOM 702 C C . TYR A 1 93 ? -7.991 -4.477 10.260 1.00 91.44 93 TYR A C 1
ATOM 704 O O . TYR A 1 93 ? -9.189 -4.622 10.537 1.00 91.44 93 TYR A O 1
ATOM 712 N N . ALA A 1 94 ? -7.571 -3.666 9.295 1.00 93.88 94 ALA A N 1
ATOM 713 C CA . ALA A 1 94 ? -8.427 -3.025 8.310 1.00 93.88 94 ALA A CA 1
ATOM 714 C C . ALA A 1 94 ? -8.808 -4.039 7.226 1.00 93.88 94 ALA A C 1
ATOM 716 O O . ALA A 1 94 ? -8.021 -4.316 6.334 1.00 93.88 94 ALA A O 1
ATOM 717 N N . GLU A 1 95 ? -10.033 -4.567 7.270 1.00 95.25 95 GLU A N 1
ATOM 718 C CA . GLU A 1 95 ? -10.530 -5.516 6.253 1.00 95.25 95 GLU A CA 1
ATOM 719 C C . GLU A 1 95 ? -10.696 -4.877 4.856 1.00 95.25 95 GLU A C 1
ATOM 721 O O . GLU A 1 95 ? -10.867 -5.572 3.861 1.00 95.25 95 GLU A O 1
ATOM 726 N N . ASN A 1 96 ? -10.647 -3.546 4.775 1.00 96.06 96 ASN A N 1
ATOM 727 C CA . ASN A 1 96 ? -10.716 -2.739 3.558 1.00 96.06 96 ASN A CA 1
ATOM 728 C C . ASN A 1 96 ? -9.320 -2.334 3.045 1.00 96.06 96 ASN A C 1
ATOM 730 O O . ASN A 1 96 ? -9.166 -1.230 2.520 1.00 96.06 96 ASN A O 1
ATOM 734 N N . TRP A 1 97 ? -8.307 -3.176 3.239 1.00 97.88 97 TRP A N 1
ATOM 735 C CA . TRP A 1 97 ? -6.926 -2.927 2.823 1.00 97.88 97 TRP A CA 1
ATOM 736 C C . TRP A 1 97 ? -6.473 -3.951 1.782 1.00 97.88 97 TRP A C 1
ATOM 738 O O . TRP A 1 97 ? -6.824 -5.123 1.882 1.00 97.88 97 TRP A O 1
ATOM 748 N N . ILE A 1 98 ? -5.703 -3.500 0.789 1.00 98.38 98 ILE A N 1
ATOM 749 C CA . ILE A 1 98 ? -4.974 -4.361 -0.146 1.00 98.38 98 ILE A CA 1
ATOM 750 C C . ILE A 1 98 ? -3.531 -3.870 -0.231 1.00 98.38 98 ILE A C 1
ATOM 752 O O . ILE A 1 98 ? -3.276 -2.750 -0.685 1.00 98.38 98 ILE A O 1
ATOM 756 N N . GLU A 1 99 ? -2.595 -4.730 0.150 1.00 98.00 99 GLU A N 1
ATOM 757 C CA . GLU A 1 99 ? -1.163 -4.518 -0.033 1.00 98.00 99 GLU A CA 1
ATOM 758 C C . GLU A 1 99 ? -0.697 -5.121 -1.367 1.00 98.00 99 GLU A C 1
ATOM 760 O O . GLU A 1 99 ? -0.922 -6.302 -1.655 1.00 98.00 99 GLU A O 1
ATOM 765 N N . VAL A 1 100 ? -0.031 -4.309 -2.192 1.00 98.56 100 VAL A N 1
ATOM 766 C CA . VAL A 1 100 ? 0.331 -4.661 -3.570 1.00 98.56 100 VAL A CA 1
ATOM 767 C C . VAL A 1 100 ? 1.846 -4.734 -3.741 1.00 98.56 100 VAL A C 1
ATOM 769 O O . VAL A 1 100 ? 2.545 -3.727 -3.621 1.00 98.56 100 VAL A O 1
ATOM 772 N N . GLY A 1 101 ? 2.351 -5.921 -4.077 1.00 98.25 101 GLY A N 1
ATOM 773 C CA . GLY A 1 101 ? 3.719 -6.126 -4.554 1.00 98.25 101 GLY A CA 1
ATOM 774 C C . GLY A 1 101 ? 3.862 -5.889 -6.064 1.00 98.25 101 GLY A C 1
ATOM 775 O O . GLY A 1 101 ? 2.886 -5.919 -6.819 1.00 98.25 101 GLY A O 1
ATOM 776 N N . ALA A 1 102 ? 5.094 -5.697 -6.528 1.00 98.38 102 ALA A N 1
ATOM 777 C CA . ALA A 1 102 ? 5.404 -5.399 -7.923 1.00 98.38 102 ALA A CA 1
ATOM 778 C C . ALA A 1 102 ? 5.881 -6.639 -8.698 1.00 98.38 102 ALA A C 1
ATOM 780 O O . ALA A 1 102 ? 6.763 -7.383 -8.262 1.00 98.38 102 ALA A O 1
ATOM 781 N N . LEU A 1 103 ? 5.333 -6.829 -9.898 1.00 98.06 103 LEU A N 1
ATOM 782 C CA . LEU A 1 103 ? 5.760 -7.822 -10.880 1.00 98.06 103 LEU A CA 1
ATOM 783 C C . LEU A 1 103 ? 6.643 -7.203 -11.960 1.00 98.06 103 LEU A C 1
ATOM 785 O O . LEU A 1 103 ? 6.475 -6.055 -12.387 1.00 98.06 103 LEU A O 1
ATOM 789 N N . ASN A 1 104 ? 7.557 -8.035 -12.430 1.00 96.12 104 ASN A N 1
ATOM 790 C CA . ASN A 1 104 ? 8.303 -7.893 -13.660 1.00 96.12 104 ASN A CA 1
ATOM 791 C C . ASN A 1 104 ? 7.398 -8.188 -14.876 1.00 96.12 104 ASN A C 1
ATOM 793 O O . ASN A 1 104 ? 6.357 -8.829 -14.768 1.00 96.12 104 ASN A O 1
ATOM 797 N N . TRP A 1 105 ? 7.817 -7.740 -16.057 1.00 93.50 105 TRP A N 1
ATOM 798 C CA . TRP A 1 105 ? 7.164 -8.020 -17.343 1.00 93.50 105 TRP A CA 1
ATOM 799 C C . TRP A 1 105 ? 7.536 -9.399 -17.918 1.00 93.50 105 TRP A C 1
ATOM 801 O O . TRP A 1 105 ? 6.977 -9.815 -18.932 1.00 93.50 105 TRP A O 1
ATOM 811 N N . LYS A 1 106 ? 8.494 -10.100 -17.295 1.00 93.31 106 LYS A N 1
ATOM 812 C CA . LYS A 1 106 ? 8.922 -11.450 -17.679 1.00 93.31 106 LYS A CA 1
ATOM 813 C C . LYS A 1 106 ? 8.105 -12.513 -16.952 1.00 93.31 106 LYS A C 1
ATOM 815 O O . LYS A 1 106 ? 8.032 -12.499 -15.730 1.00 93.31 106 LYS A O 1
ATOM 820 N N . ASP A 1 107 ? 7.562 -13.454 -17.716 1.00 90.31 107 ASP A N 1
ATOM 821 C CA . ASP A 1 107 ? 6.848 -14.629 -17.210 1.00 90.31 107 ASP A CA 1
ATOM 822 C C . ASP A 1 107 ? 7.824 -15.806 -17.034 1.00 90.31 107 ASP A C 1
ATOM 824 O O . ASP A 1 107 ? 7.854 -16.755 -17.819 1.00 90.31 107 ASP A O 1
ATOM 828 N N . ASP A 1 108 ? 8.730 -15.666 -16.066 1.00 94.31 108 ASP A N 1
ATOM 829 C CA . ASP A 1 108 ? 9.740 -16.665 -15.705 1.00 94.31 108 ASP A CA 1
ATOM 830 C C . ASP A 1 108 ? 10.009 -16.652 -14.186 1.00 94.31 108 ASP A C 1
ATOM 832 O O . ASP A 1 108 ? 9.276 -16.041 -13.409 1.00 94.31 108 ASP A O 1
ATOM 836 N N . GLU A 1 109 ? 11.066 -17.325 -13.724 1.00 91.56 109 GLU A N 1
ATOM 837 C CA . GLU A 1 109 ? 11.438 -17.355 -12.298 1.00 91.56 109 GLU A CA 1
ATOM 838 C C . GLU A 1 109 ? 11.747 -15.958 -11.710 1.00 91.56 109 GLU A C 1
ATOM 840 O O . GLU A 1 109 ? 11.839 -15.805 -10.493 1.00 91.56 109 GLU A O 1
ATOM 845 N N . THR A 1 110 ? 11.877 -14.925 -12.552 1.00 92.88 110 THR A N 1
ATOM 846 C CA . THR A 1 110 ? 12.082 -13.517 -12.173 1.00 92.88 110 THR A CA 1
ATOM 847 C C . THR A 1 110 ? 10.800 -12.680 -12.245 1.00 92.88 110 THR A C 1
ATOM 849 O O . THR A 1 110 ? 10.873 -11.451 -12.346 1.00 92.88 110 THR A O 1
ATOM 852 N N . LEU A 1 111 ? 9.631 -13.334 -12.197 1.00 95.44 111 LEU A N 1
ATOM 853 C CA . LEU A 1 111 ? 8.314 -12.697 -12.282 1.00 95.44 111 LEU A CA 1
ATOM 854 C C . LEU A 1 111 ? 8.080 -11.651 -11.182 1.00 95.44 111 LEU A C 1
ATOM 856 O O . LEU A 1 111 ? 7.484 -10.616 -11.456 1.00 95.44 111 LEU A O 1
ATOM 860 N N . VAL A 1 112 ? 8.566 -11.861 -9.956 1.00 96.81 112 VAL A N 1
ATOM 861 C CA . VAL A 1 112 ? 8.544 -10.811 -8.921 1.00 96.81 112 VAL A CA 1
ATOM 862 C C . VAL A 1 112 ? 9.608 -9.766 -9.253 1.00 96.81 112 VAL A C 1
ATOM 864 O O . VAL A 1 112 ? 10.762 -10.110 -9.519 1.00 96.81 112 VAL A O 1
ATOM 867 N N . ALA A 1 113 ? 9.241 -8.482 -9.244 1.00 97.31 113 ALA A N 1
ATOM 868 C CA . ALA A 1 113 ? 10.195 -7.422 -9.534 1.00 97.31 113 ALA A CA 1
ATOM 869 C C . ALA A 1 113 ? 11.337 -7.444 -8.496 1.00 97.31 113 ALA A C 1
ATOM 871 O O . ALA A 1 113 ? 11.066 -7.503 -7.299 1.00 97.31 113 ALA A O 1
ATOM 872 N N . PRO A 1 114 ? 12.613 -7.333 -8.910 1.00 96.75 114 PRO A N 1
ATOM 873 C CA . PRO A 1 114 ? 13.774 -7.451 -8.023 1.00 96.75 114 PRO A CA 1
ATOM 874 C C . PRO A 1 114 ? 13.861 -6.375 -6.932 1.00 96.75 114 PRO A C 1
ATOM 876 O O . PRO A 1 114 ? 14.713 -6.483 -6.056 1.00 96.75 114 PRO A O 1
ATOM 879 N N . PHE A 1 115 ? 13.038 -5.328 -7.007 1.00 96.75 115 PHE A N 1
ATOM 880 C CA . PHE A 1 115 ? 12.920 -4.291 -5.985 1.00 96.75 115 PHE A CA 1
ATOM 881 C C . PHE A 1 115 ? 11.692 -4.476 -5.082 1.00 96.75 115 PHE A C 1
ATOM 883 O O . PHE A 1 115 ? 11.638 -3.844 -4.034 1.00 96.75 115 PHE A O 1
ATOM 890 N N . SER A 1 116 ? 10.717 -5.313 -5.455 1.00 97.88 116 SER A N 1
ATOM 891 C CA . SER A 1 116 ? 9.475 -5.461 -4.696 1.00 97.88 116 SER A CA 1
ATOM 892 C C . SER A 1 116 ? 9.778 -5.970 -3.296 1.00 97.88 116 SER A C 1
ATOM 894 O O . SER A 1 116 ? 10.408 -7.015 -3.126 1.00 97.88 116 SER A O 1
ATOM 896 N N . ASN A 1 117 ? 9.264 -5.281 -2.288 1.00 97.50 117 ASN A N 1
ATOM 897 C CA . ASN A 1 117 ? 9.061 -5.903 -0.991 1.00 97.50 117 ASN A CA 1
ATOM 898 C C . ASN A 1 117 ? 8.064 -7.061 -1.120 1.00 97.50 117 ASN A C 1
ATOM 900 O O . ASN A 1 117 ? 7.249 -7.110 -2.048 1.00 97.50 117 ASN A O 1
ATOM 904 N N . TYR A 1 118 ? 8.161 -8.016 -0.203 1.00 96.81 118 TYR A N 1
ATOM 905 C CA . TYR A 1 118 ? 7.380 -9.247 -0.244 1.00 96.81 118 TYR A CA 1
ATOM 906 C C . TYR A 1 118 ? 7.051 -9.722 1.165 1.00 96.81 118 TYR A C 1
ATOM 908 O O . TYR A 1 118 ? 7.794 -9.462 2.109 1.00 96.81 118 TYR A O 1
ATOM 916 N N . SER A 1 119 ? 5.940 -10.439 1.312 1.00 96.81 119 SER A N 1
ATOM 917 C CA . SER A 1 119 ? 5.610 -11.164 2.535 1.00 96.81 119 SER A CA 1
ATOM 918 C C . SER A 1 119 ? 4.439 -12.113 2.287 1.00 96.81 119 SER A C 1
ATOM 920 O O . SER A 1 119 ? 3.449 -11.668 1.712 1.00 96.81 119 SER A O 1
ATOM 922 N N . PRO A 1 120 ? 4.506 -13.389 2.709 1.00 94.62 120 PRO A N 1
ATOM 923 C CA . PRO A 1 120 ? 3.372 -14.305 2.579 1.00 94.62 120 PRO A CA 1
ATOM 924 C C . PRO A 1 120 ? 2.185 -13.916 3.471 1.00 94.62 120 PRO A C 1
ATOM 926 O O . PRO A 1 120 ? 1.070 -14.347 3.201 1.00 94.62 120 PRO A O 1
ATOM 929 N N . ASP A 1 121 ? 2.434 -13.121 4.515 1.00 93.62 121 ASP A N 1
ATOM 930 C CA . ASP A 1 121 ? 1.429 -12.751 5.514 1.00 93.62 121 ASP A CA 1
ATOM 931 C C . ASP A 1 121 ? 0.909 -11.316 5.337 1.00 93.62 121 ASP A C 1
ATOM 933 O O . ASP A 1 121 ? -0.154 -10.994 5.857 1.00 93.62 121 ASP A O 1
ATOM 937 N N . PHE A 1 122 ? 1.663 -10.453 4.642 1.00 94.38 122 PHE A N 1
ATOM 938 C CA . PHE A 1 122 ? 1.375 -9.014 4.555 1.00 94.38 122 PHE A CA 1
ATOM 939 C C . PHE A 1 122 ? 1.220 -8.478 3.127 1.00 94.38 122 PHE A C 1
ATOM 941 O O . PHE A 1 122 ? 0.809 -7.336 2.985 1.00 94.38 122 PHE A O 1
ATOM 948 N N . VAL A 1 123 ? 1.560 -9.240 2.077 1.00 97.50 123 VAL A N 1
ATOM 949 C CA . VAL A 1 123 ? 1.283 -8.849 0.682 1.00 97.50 123 VAL A CA 1
ATOM 950 C C . VAL A 1 123 ? 0.109 -9.668 0.164 1.00 97.50 123 VAL A C 1
ATOM 952 O O . VAL A 1 123 ? 0.212 -10.888 0.050 1.00 97.50 123 VAL A O 1
ATOM 955 N N . ASP A 1 124 ? -0.984 -8.994 -0.190 1.00 97.88 124 ASP A N 1
ATOM 956 C CA . ASP A 1 124 ? -2.218 -9.653 -0.628 1.00 97.88 124 ASP A CA 1
ATOM 957 C C . ASP A 1 124 ? -2.142 -10.096 -2.090 1.00 97.88 124 ASP A C 1
ATOM 959 O O . ASP A 1 124 ? -2.580 -11.190 -2.457 1.00 97.88 124 ASP A O 1
ATOM 963 N N . VAL A 1 125 ? -1.599 -9.231 -2.950 1.00 98.12 125 VAL A N 1
ATOM 964 C CA . VAL A 1 125 ? -1.526 -9.454 -4.397 1.00 98.12 125 VAL A CA 1
ATOM 965 C C . VAL A 1 125 ? -0.261 -8.851 -4.991 1.00 98.12 125 VAL A C 1
ATOM 967 O O . VAL A 1 125 ? 0.335 -7.928 -4.444 1.00 98.12 125 VAL A O 1
ATOM 970 N N . PHE A 1 126 ? 0.122 -9.340 -6.168 1.00 98.00 126 PHE A N 1
ATOM 971 C CA . PHE A 1 126 ? 1.155 -8.720 -6.988 1.00 98.00 126 PHE A CA 1
ATOM 972 C C . PHE A 1 126 ? 0.559 -8.219 -8.309 1.00 98.00 126 PHE A C 1
ATOM 974 O O . PHE A 1 126 ? -0.298 -8.880 -8.899 1.00 98.00 126 PHE A O 1
ATOM 981 N N . ALA A 1 127 ? 1.028 -7.066 -8.788 1.00 98.12 127 ALA A N 1
ATOM 982 C CA . ALA A 1 127 ? 0.588 -6.444 -10.039 1.00 98.12 127 ALA A CA 1
ATOM 983 C C . ALA A 1 127 ? 1.786 -5.938 -10.868 1.00 98.12 127 ALA A C 1
ATOM 985 O O . ALA A 1 127 ? 2.858 -5.727 -10.305 1.00 98.12 127 ALA A O 1
ATOM 986 N N . PRO A 1 128 ? 1.656 -5.726 -12.194 1.00 97.75 128 PRO A N 1
ATOM 987 C CA . PRO A 1 128 ? 2.741 -5.175 -13.012 1.00 97.75 128 PRO A CA 1
ATOM 988 C C . PRO A 1 128 ? 3.256 -3.832 -12.471 1.00 97.75 128 PRO A C 1
ATOM 990 O O . PRO A 1 128 ? 2.510 -2.855 -12.442 1.00 97.75 128 PRO A O 1
ATOM 993 N N . GLY A 1 129 ? 4.533 -3.787 -12.079 1.00 96.88 129 GLY A N 1
ATOM 994 C CA . GLY A 1 129 ? 5.181 -2.596 -11.507 1.00 96.88 129 GLY A CA 1
ATOM 995 C C . GLY A 1 129 ? 6.541 -2.263 -12.126 1.00 96.88 129 GLY A C 1
ATOM 996 O O . GLY A 1 129 ? 7.090 -1.196 -11.877 1.00 96.88 129 GLY A O 1
ATOM 997 N N . MET A 1 130 ? 7.101 -3.130 -12.978 1.00 97.06 130 MET A N 1
ATOM 998 C CA . MET A 1 130 ? 8.349 -2.860 -13.700 1.00 97.06 130 MET A CA 1
ATOM 999 C C . MET A 1 130 ? 8.099 -2.367 -15.130 1.00 97.06 130 MET A C 1
ATOM 1001 O O . MET A 1 130 ? 7.374 -3.006 -15.888 1.00 97.06 130 MET A O 1
ATOM 1005 N N . ALA A 1 131 ? 8.790 -1.287 -15.517 1.00 95.56 131 ALA A N 1
ATOM 1006 C CA . ALA A 1 131 ? 8.757 -0.706 -16.863 1.00 95.56 131 ALA A CA 1
ATOM 1007 C C . ALA A 1 131 ? 7.336 -0.341 -17.338 1.00 95.56 131 ALA A C 1
ATOM 1009 O O . ALA A 1 131 ? 6.941 -0.621 -18.470 1.00 95.56 131 ALA A O 1
ATOM 1010 N N . ILE A 1 132 ? 6.572 0.301 -16.456 1.00 97.31 132 ILE A N 1
ATOM 1011 C CA . ILE A 1 132 ? 5.212 0.759 -16.720 1.00 97.31 132 ILE A CA 1
ATOM 1012 C C . ILE A 1 132 ? 5.259 2.094 -17.457 1.00 97.31 132 ILE A C 1
ATOM 1014 O O . ILE A 1 132 ? 5.760 3.091 -16.933 1.00 97.31 132 ILE A O 1
ATOM 1018 N N . TYR A 1 133 ? 4.710 2.115 -18.670 1.00 97.50 133 TYR A N 1
ATOM 1019 C CA . TYR A 1 133 ? 4.576 3.329 -19.466 1.00 97.50 133 TYR A CA 1
ATOM 1020 C C . TYR A 1 133 ? 3.374 4.146 -18.988 1.00 97.50 133 TYR A C 1
ATOM 1022 O O . TYR A 1 133 ? 2.237 3.675 -19.050 1.00 97.50 133 TYR A O 1
ATOM 1030 N N . SER A 1 134 ? 3.613 5.366 -18.508 1.00 97.31 134 SER A N 1
ATOM 1031 C CA . SER A 1 134 ? 2.558 6.234 -17.973 1.00 97.31 134 SER A CA 1
ATOM 1032 C C . SER A 1 134 ? 2.816 7.709 -18.284 1.00 97.31 134 SER A C 1
ATOM 1034 O O . SER A 1 134 ? 3.855 8.080 -18.826 1.00 97.31 134 SER A O 1
ATOM 1036 N N . THR A 1 135 ? 1.841 8.558 -17.967 1.00 97.38 135 THR A N 1
ATOM 1037 C CA . THR A 1 135 ? 1.899 10.008 -18.176 1.00 97.38 135 THR A CA 1
ATOM 1038 C C . THR A 1 135 ? 2.893 10.680 -17.235 1.00 97.38 135 THR A C 1
ATOM 1040 O O . THR A 1 135 ? 2.919 10.386 -16.039 1.00 97.38 135 THR A O 1
ATOM 1043 N N . THR A 1 136 ? 3.618 11.673 -17.738 1.00 96.62 136 THR A N 1
ATOM 1044 C CA . THR A 1 136 ? 4.452 12.585 -16.947 1.00 96.62 136 THR A CA 1
ATOM 1045 C C . THR A 1 136 ? 3.972 14.034 -17.115 1.00 96.62 136 THR A C 1
ATOM 1047 O O . THR A 1 136 ? 3.174 14.334 -18.014 1.00 96.62 136 THR A O 1
ATOM 1050 N N . PRO A 1 137 ? 4.388 14.970 -16.236 1.00 95.81 137 PRO A N 1
ATOM 1051 C CA . PRO A 1 137 ? 4.071 16.385 -16.408 1.00 95.81 137 PRO A CA 1
ATOM 1052 C C . PRO A 1 137 ? 4.463 16.912 -17.795 1.00 95.81 137 PRO A C 1
ATOM 1054 O O . PRO A 1 137 ? 5.328 16.361 -18.467 1.00 95.81 137 PRO A O 1
ATOM 1057 N N . PHE A 1 138 ? 3.848 18.022 -18.207 1.00 96.38 138 PHE A N 1
ATOM 1058 C CA . PHE A 1 138 ? 4.126 18.669 -19.498 1.00 96.38 138 PHE A CA 1
ATOM 1059 C C . PHE A 1 138 ? 3.785 17.807 -20.731 1.00 96.38 138 PHE A C 1
ATOM 1061 O O . PHE A 1 138 ? 4.448 17.910 -21.760 1.00 96.38 138 PHE A O 1
ATOM 1068 N N . ASN A 1 139 ? 2.701 17.018 -20.648 1.00 96.25 139 ASN A N 1
ATOM 1069 C CA . ASN A 1 139 ? 2.183 16.180 -21.743 1.00 96.25 139 ASN A CA 1
ATOM 1070 C C . ASN A 1 139 ? 3.191 15.117 -22.230 1.00 96.25 139 ASN A C 1
ATOM 1072 O O . ASN A 1 139 ? 3.246 14.798 -23.419 1.00 96.25 139 ASN A O 1
ATOM 1076 N N . GLY A 1 140 ? 4.016 14.609 -21.313 1.00 97.62 140 GLY A N 1
ATOM 1077 C CA . GLY A 1 140 ? 4.998 13.566 -21.579 1.00 97.62 140 GLY A CA 1
ATOM 1078 C C . GLY A 1 140 ? 4.499 12.170 -21.213 1.00 97.62 140 GLY A C 1
ATOM 1079 O O . GLY A 1 140 ? 3.457 12.003 -20.573 1.00 97.62 140 GLY A O 1
ATOM 1080 N N . TYR A 1 141 ? 5.276 11.170 -21.622 1.00 97.81 141 TYR A N 1
ATOM 1081 C CA . TYR A 1 141 ? 5.076 9.772 -21.261 1.00 97.81 141 TYR A CA 1
ATOM 1082 C C . TYR A 1 141 ? 6.432 9.091 -21.115 1.00 97.81 141 TYR A C 1
ATOM 1084 O O . TYR A 1 141 ? 7.289 9.233 -21.991 1.00 97.81 141 TYR A O 1
ATOM 1092 N N . GLU A 1 142 ? 6.623 8.335 -20.041 1.00 97.56 142 GLU A N 1
ATOM 1093 C CA . GLU A 1 142 ? 7.887 7.657 -19.745 1.00 97.56 142 GLU A CA 1
ATOM 1094 C C . GLU A 1 142 ? 7.629 6.295 -19.100 1.00 97.56 142 GLU A C 1
ATOM 1096 O O . GLU A 1 142 ? 6.575 6.060 -18.507 1.00 97.56 142 GLU A O 1
ATOM 1101 N N . ASN A 1 143 ? 8.607 5.394 -19.225 1.00 96.94 143 ASN A N 1
ATOM 1102 C CA . ASN A 1 143 ? 8.621 4.159 -18.450 1.00 96.94 143 ASN A CA 1
ATOM 1103 C C . ASN A 1 143 ? 9.141 4.460 -17.046 1.00 96.94 143 ASN A C 1
ATOM 1105 O O . ASN A 1 143 ? 10.240 4.994 -16.904 1.00 96.94 143 ASN A O 1
ATOM 1109 N N . GLN A 1 144 ? 8.375 4.072 -16.033 1.00 95.31 144 GLN A N 1
ATOM 1110 C CA . GLN A 1 144 ? 8.773 4.114 -14.628 1.00 95.31 144 GLN A CA 1
ATOM 1111 C C . GLN A 1 144 ? 8.578 2.736 -13.991 1.00 95.31 144 GLN A C 1
ATOM 1113 O O . GLN A 1 144 ? 7.990 1.832 -14.589 1.00 95.31 144 GLN A O 1
ATOM 1118 N N . GLN A 1 145 ? 9.101 2.553 -12.784 1.00 95.81 145 GLN A N 1
ATOM 1119 C CA . GLN A 1 145 ? 8.923 1.320 -12.029 1.00 95.81 145 GLN A CA 1
ATOM 1120 C C . GLN A 1 145 ? 8.835 1.599 -10.535 1.00 95.81 145 GLN A C 1
ATOM 1122 O O . GLN A 1 145 ? 9.450 2.555 -10.056 1.00 95.81 145 GLN A O 1
ATOM 1127 N N . GLY A 1 146 ? 8.108 0.748 -9.822 1.00 91.44 146 GLY A N 1
ATOM 1128 C CA . GLY A 1 146 ? 7.988 0.790 -8.372 1.00 91.44 146 GLY A CA 1
ATOM 1129 C C . GLY A 1 146 ? 6.770 0.052 -7.868 1.00 91.44 146 GLY A C 1
ATOM 1130 O O . GLY A 1 146 ? 6.248 -0.804 -8.620 1.00 91.44 146 GLY A O 1
#

pLDDT: mean 90.27, std 13.07, range [45.78, 98.69]

Secondary structure (DSSP, 8-state):
---SSSTT-HHHHHHHHHHHHHTT-SEEEE---BS--TTHHHHHHHHHHHHHTT-EEEEE--SS--B--TTTSBS-SEE--TTGGG--S--EE-TTEEEEEEEPS--STT-B-TT--B-TTT--EEEE-SSEEEEETTTEEEEE--

Radius of gyration: 16.22 Å; Cα contacts (8 Å, |Δi|>4): 275; chains: 1; bounding box: 31×36×51 Å

Solvent-accessible surface area (backbone atoms only — not comparable to full-atom values): 8405 Å² total; per-residue (Å²): 132,57,72,93,88,68,76,70,41,38,68,46,49,17,51,50,48,44,49,42,47,79,70,67,41,58,62,46,80,38,93,61,62,36,63,75,61,97,47,44,70,51,32,40,52,24,52,53,50,30,50,76,67,68,22,37,36,38,35,41,52,43,69,74,51,38,83,53,50,92,79,50,41,31,87,63,54,66,35,77,51,95,76,44,92,75,67,84,60,76,75,44,70,46,88,44,55,43,30,35,23,24,15,32,87,49,97,54,101,61,26,58,26,87,37,28,14,46,32,95,88,63,41,76,45,72,42,86,20,44,70,44,75,44,82,43,80,91,89,39,71,47,69,44,66,94

Mean predicted aligned error: 5.03 Å